Protein AF-A0A7S3EKK5-F1 (afdb_monomer_lite)

Organism: NCBI:txid101924

Secondary structure (DSSP, 8-state):
-EE-SS-TTSEE----PPPTT--HHHHHHHHHHHHH-EEEEEEEEEEEEETTEEEEEEEEEEEEE-SS-HHHHHHHHHHHH-GGG--TTTTTS---B----HHHHHHHHHHS---

pLDDT: mean 80.57, std 15.41, range [36.88, 97.75]

Sequence (115 aa):
MISSRKDPSRWIFPKGTIEPDEGPQQVVLRETEEEAGVTGSVQERLHYETVGKQQTMFLLQVHSHVENWLEVTNSHQFDAKYPNLISSSAQERERSRRWMSVEEAFLVAKQMRYV

Foldseek 3Di:
DKADLVHRVADDDQDDDADPPGDPQRRNQVSCQARPQWHFHWDDKDWDDDVPDTDIDTDGDTDDGDPQGNQLVVLVVVCVVCVVPPDVCSVSSDMDDDDDDPVRVVVSVVVPPPD

Structure (mmCIF, N/CA/C/O backbone):
data_AF-A0A7S3EKK5-F1
#
_entry.id   AF-A0A7S3EKK5-F1
#
loop_
_atom_site.group_PDB
_atom_site.id
_atom_site.type_symbol
_atom_site.label_atom_id
_atom_site.label_alt_id
_atom_site.label_comp_id
_atom_site.label_asym_id
_atom_site.label_entity_id
_atom_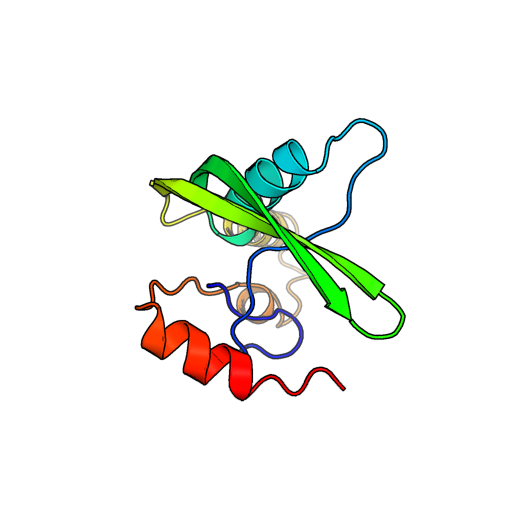site.label_seq_id
_atom_site.pdbx_PDB_ins_code
_atom_site.Cartn_x
_atom_site.Cartn_y
_atom_site.Cartn_z
_atom_site.occupancy
_atom_site.B_iso_or_equiv
_atom_site.auth_seq_id
_atom_site.auth_comp_id
_atom_site.auth_asym_id
_atom_site.auth_atom_id
_atom_site.pdbx_PDB_model_num
ATOM 1 N N . MET A 1 1 ? 5.954 -1.674 -1.762 1.00 90.38 1 MET A N 1
ATOM 2 C CA . MET A 1 1 ? 5.808 -0.327 -1.159 1.00 90.38 1 MET A CA 1
ATOM 3 C C . MET A 1 1 ? 5.773 0.718 -2.265 1.00 90.38 1 MET A C 1
ATOM 5 O O . MET A 1 1 ? 6.171 0.401 -3.384 1.00 90.38 1 MET A O 1
ATOM 9 N N . ILE A 1 2 ? 5.309 1.930 -1.959 1.00 91.50 2 ILE A N 1
ATOM 10 C CA . ILE A 1 2 ? 5.229 3.065 -2.894 1.00 91.50 2 ILE A CA 1
ATOM 11 C C . ILE A 1 2 ? 5.953 4.289 -2.325 1.00 91.50 2 ILE A C 1
ATOM 13 O O . ILE A 1 2 ? 6.084 4.396 -1.106 1.00 91.50 2 ILE A O 1
ATOM 17 N N . SER A 1 3 ? 6.421 5.214 -3.160 1.00 90.25 3 SER A N 1
ATOM 18 C CA . SER A 1 3 ? 6.996 6.470 -2.667 1.00 90.25 3 SER A CA 1
ATOM 19 C C . SER A 1 3 ? 5.914 7.399 -2.093 1.00 90.25 3 SER A C 1
ATOM 21 O O . SER A 1 3 ? 4.736 7.377 -2.469 1.00 90.25 3 SER A O 1
ATOM 23 N N . SER A 1 4 ? 6.291 8.215 -1.113 1.00 85.69 4 SER A N 1
ATOM 24 C CA . SER A 1 4 ? 5.414 9.225 -0.522 1.00 85.69 4 SER A CA 1
ATOM 25 C C . SER A 1 4 ? 5.324 10.452 -1.427 1.00 85.69 4 SER A C 1
ATOM 27 O O . SER A 1 4 ? 6.342 11.012 -1.815 1.00 85.69 4 SER A O 1
ATOM 29 N N . ARG A 1 5 ? 4.105 10.956 -1.664 1.00 78.62 5 ARG A N 1
ATOM 30 C CA . ARG A 1 5 ? 3.896 12.222 -2.394 1.00 78.62 5 ARG A CA 1
ATOM 31 C C . ARG A 1 5 ? 4.521 13.433 -1.701 1.00 78.62 5 ARG A C 1
ATOM 33 O O . ARG A 1 5 ? 4.903 14.387 -2.358 1.00 78.62 5 ARG A O 1
ATOM 40 N N . LYS A 1 6 ? 4.585 13.426 -0.363 1.00 81.69 6 LYS A N 1
ATOM 41 C CA . LYS A 1 6 ? 5.123 14.555 0.418 1.00 81.69 6 LYS A CA 1
ATOM 42 C C . LYS A 1 6 ? 6.652 14.576 0.428 1.00 81.69 6 LYS A C 1
ATOM 44 O O . LYS A 1 6 ? 7.249 15.630 0.598 1.00 81.69 6 LYS A O 1
ATOM 49 N N . ASP A 1 7 ? 7.264 13.403 0.336 1.00 83.81 7 ASP A N 1
ATOM 50 C CA . ASP A 1 7 ? 8.711 13.222 0.419 1.00 83.81 7 ASP A CA 1
ATOM 51 C C . ASP A 1 7 ? 9.064 11.956 -0.374 1.00 83.81 7 ASP A C 1
ATOM 53 O O . ASP A 1 7 ? 8.975 10.858 0.187 1.00 83.81 7 ASP A O 1
ATOM 57 N N . PRO A 1 8 ? 9.418 12.085 -1.668 1.00 83.94 8 PRO A N 1
ATOM 58 C CA . PRO A 1 8 ? 9.682 10.944 -2.546 1.00 83.94 8 PRO A CA 1
ATOM 59 C C . PRO A 1 8 ? 10.823 10.032 -2.078 1.00 83.94 8 PRO A C 1
ATOM 61 O O . PRO A 1 8 ? 10.912 8.894 -2.531 1.00 83.94 8 PRO A O 1
ATOM 64 N N . SER A 1 9 ? 11.670 10.490 -1.145 1.00 83.62 9 SER A N 1
ATOM 65 C CA . SER A 1 9 ? 12.719 9.661 -0.537 1.00 83.62 9 SER A CA 1
ATOM 66 C C . SER A 1 9 ? 12.169 8.622 0.450 1.00 83.62 9 SER A C 1
ATOM 68 O O . SER A 1 9 ? 12.849 7.646 0.776 1.00 83.62 9 SER A O 1
ATOM 70 N N . ARG A 1 10 ? 10.926 8.803 0.919 1.00 87.06 10 ARG A N 1
ATOM 71 C CA . ARG A 1 10 ? 10.260 7.895 1.855 1.00 87.06 10 ARG A CA 1
ATOM 72 C C . ARG A 1 10 ? 9.380 6.905 1.118 1.00 87.06 10 ARG A C 1
ATOM 74 O O . ARG A 1 10 ? 8.588 7.278 0.255 1.00 87.06 10 ARG A O 1
ATOM 81 N N . TRP A 1 11 ? 9.431 5.658 1.564 1.00 89.75 11 TRP A N 1
ATOM 82 C CA . TRP A 1 11 ? 8.568 4.589 1.080 1.00 89.75 11 TRP A CA 1
ATOM 83 C C . TRP A 1 11 ? 7.489 4.284 2.108 1.00 89.75 11 TRP A C 1
ATOM 85 O O . TRP A 1 11 ? 7.792 4.079 3.276 1.00 89.75 11 TRP A O 1
ATOM 95 N N . ILE A 1 12 ? 6.240 4.228 1.669 1.00 90.12 12 ILE A N 1
ATOM 96 C CA . ILE A 1 12 ? 5.065 3.940 2.490 1.00 90.12 12 ILE A CA 1
ATOM 97 C C . ILE A 1 12 ? 4.317 2.716 1.958 1.00 90.12 12 ILE A C 1
ATOM 99 O O . ILE A 1 12 ? 4.538 2.248 0.834 1.00 90.12 12 ILE A O 1
ATOM 103 N N . PHE A 1 13 ? 3.419 2.189 2.782 1.00 91.94 13 PHE A N 1
ATOM 104 C CA . PHE A 1 13 ? 2.380 1.282 2.309 1.00 91.94 13 PHE A CA 1
ATOM 105 C C . PHE A 1 13 ? 1.296 2.064 1.555 1.00 91.94 13 PHE A C 1
ATOM 107 O O . PHE A 1 13 ? 1.063 3.227 1.906 1.00 91.94 13 PHE A O 1
ATOM 114 N N . PRO A 1 14 ? 0.638 1.445 0.557 1.00 92.88 14 PRO A N 1
ATOM 115 C CA . PRO A 1 14 ? -0.600 1.976 0.007 1.00 92.88 14 PRO A CA 1
ATOM 116 C C . PRO A 1 14 ? -1.630 2.184 1.114 1.00 92.88 14 PRO A C 1
ATOM 118 O O . PRO A 1 14 ? -1.763 1.324 1.991 1.00 92.88 14 PRO A O 1
ATOM 121 N N . LYS A 1 15 ? -2.294 3.338 1.128 1.00 91.44 15 LYS A N 1
ATOM 122 C CA . LYS A 1 15 ? -3.222 3.702 2.205 1.00 91.44 15 LYS A CA 1
ATOM 123 C C . LYS A 1 15 ? -4.091 4.903 1.856 1.00 91.44 15 LYS A C 1
ATOM 125 O O . LYS A 1 15 ? -3.561 5.981 1.570 1.00 91.44 15 LYS A O 1
ATOM 130 N N . GLY A 1 16 ? -5.370 4.799 2.198 1.00 90.50 16 GLY A N 1
ATOM 131 C CA . GLY A 1 16 ? -6.287 5.931 2.194 1.00 90.50 16 GLY A CA 1
ATOM 132 C C . GLY A 1 16 ? -7.427 5.794 3.188 1.00 90.50 16 GLY A C 1
ATOM 133 O O . GLY A 1 16 ? -7.341 5.059 4.176 1.00 90.50 16 GLY A O 1
ATOM 134 N N . THR A 1 17 ? -8.446 6.615 2.982 1.00 90.75 17 THR A N 1
ATOM 135 C CA . THR A 1 17 ? -9.603 6.736 3.870 1.00 90.75 17 THR A CA 1
ATOM 136 C C . THR A 1 17 ? -10.710 5.782 3.451 1.00 90.75 17 THR A C 1
ATOM 138 O O . THR A 1 17 ? -10.870 5.506 2.269 1.00 90.75 17 THR A O 1
ATOM 141 N N . ILE A 1 18 ? -11.493 5.319 4.426 1.00 90.44 18 ILE A N 1
ATOM 142 C CA . ILE A 1 18 ? -12.739 4.598 4.158 1.00 90.44 18 ILE A CA 1
ATOM 143 C C . ILE A 1 18 ? -13.772 5.597 3.623 1.00 90.44 18 ILE A C 1
ATOM 145 O O . ILE A 1 18 ? -14.042 6.604 4.282 1.00 90.44 18 ILE A O 1
ATOM 149 N N . GLU A 1 19 ? -14.327 5.323 2.444 1.00 91.44 19 GLU A N 1
ATOM 150 C CA . GLU A 1 19 ? -15.430 6.092 1.860 1.00 91.44 19 GLU A CA 1
ATOM 151 C C . GLU A 1 19 ? -16.801 5.659 2.431 1.00 91.44 19 GLU A C 1
ATOM 153 O O . GLU A 1 19 ? -16.906 4.564 2.986 1.00 91.44 19 GLU A O 1
ATOM 158 N N . PRO A 1 20 ? -17.866 6.489 2.329 1.00 89.19 20 PRO A N 1
ATOM 159 C CA . PRO A 1 20 ? -19.160 6.237 2.983 1.00 89.19 20 PRO A CA 1
ATOM 160 C C . PRO A 1 20 ? -19.827 4.887 2.675 1.00 89.19 20 PRO A C 1
ATOM 162 O O . PRO A 1 20 ? -20.548 4.373 3.527 1.00 89.19 20 PRO A O 1
ATOM 165 N N . ASP A 1 21 ? -19.554 4.304 1.505 1.00 92.69 21 ASP A N 1
ATOM 166 C CA . ASP A 1 21 ? -20.145 3.042 1.034 1.00 92.69 21 ASP A CA 1
ATOM 167 C C . ASP A 1 21 ? -19.110 1.903 0.928 1.00 92.69 21 ASP A C 1
ATOM 169 O O . ASP A 1 21 ? -19.328 0.900 0.244 1.00 92.69 21 ASP A O 1
ATOM 173 N N . GLU A 1 22 ? -17.963 2.052 1.599 1.00 90.31 22 GLU A N 1
ATOM 174 C CA . GLU A 1 22 ? -16.823 1.147 1.485 1.00 90.31 22 GLU A CA 1
ATOM 175 C C . GLU A 1 22 ? -16.487 0.466 2.825 1.00 90.31 22 GLU A C 1
ATOM 177 O O . GLU A 1 22 ? -16.412 1.085 3.885 1.00 90.31 22 GLU A O 1
ATOM 182 N N . GLY A 1 23 ? -16.258 -0.847 2.800 1.00 91.94 23 GLY A N 1
ATOM 183 C CA . GLY A 1 23 ? -15.696 -1.596 3.921 1.00 91.94 23 GLY A CA 1
ATOM 184 C C . GLY A 1 23 ? -14.160 -1.540 3.946 1.00 91.94 23 GLY A C 1
ATOM 185 O O . GLY A 1 23 ? -13.528 -1.359 2.907 1.00 91.94 23 GLY A O 1
ATOM 186 N N . PRO A 1 24 ? -13.499 -1.801 5.092 1.00 91.88 24 PRO A N 1
ATOM 187 C CA . PRO A 1 24 ? -12.036 -1.727 5.196 1.00 91.88 24 PRO A CA 1
ATOM 188 C C . PRO A 1 24 ? -11.265 -2.585 4.179 1.00 91.88 24 PRO A C 1
ATOM 190 O O . PRO A 1 24 ? -10.191 -2.197 3.738 1.00 91.88 24 PRO A O 1
ATOM 193 N N . GLN A 1 25 ? -11.797 -3.750 3.800 1.00 93.75 25 GLN A N 1
ATOM 194 C CA . GLN A 1 25 ? -11.170 -4.620 2.798 1.00 93.75 25 GLN A CA 1
ATOM 195 C C . GLN A 1 25 ? -11.308 -4.060 1.378 1.00 93.75 25 GLN A C 1
ATOM 197 O O . GLN A 1 25 ? -10.392 -4.217 0.577 1.00 93.75 25 GLN A O 1
ATOM 202 N N . GLN A 1 26 ? -12.426 -3.394 1.072 1.00 94.94 26 GLN A N 1
ATOM 203 C CA . GLN A 1 26 ? -12.629 -2.743 -0.222 1.00 94.94 26 GLN A CA 1
ATOM 204 C C . GLN A 1 26 ? -11.638 -1.584 -0.388 1.00 94.94 26 GLN A C 1
ATOM 206 O O . GLN A 1 26 ? -10.964 -1.542 -1.412 1.00 94.94 26 GLN A O 1
ATOM 211 N N . VAL A 1 27 ? -11.405 -0.793 0.675 1.00 94.94 27 VAL A N 1
ATOM 212 C CA . VAL A 1 27 ? -10.365 0.257 0.681 1.00 94.94 27 VAL A CA 1
ATOM 213 C C . VAL A 1 27 ? -9.002 -0.319 0.328 1.00 94.94 27 VAL A C 1
ATOM 215 O O . VAL A 1 27 ? -8.276 0.258 -0.469 1.00 94.94 27 VAL A O 1
ATOM 218 N N . VAL 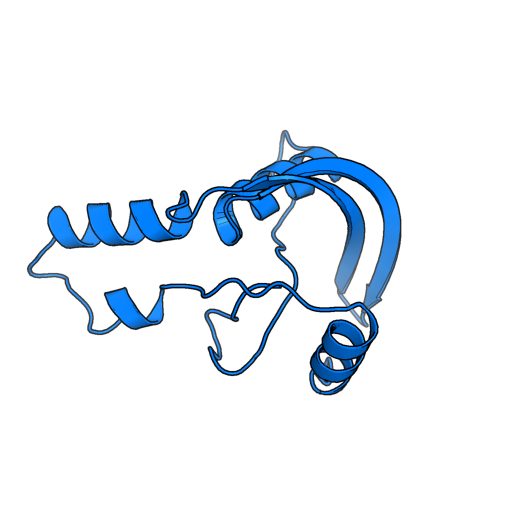A 1 28 ? -8.626 -1.463 0.912 1.00 95.00 28 VAL A N 1
ATOM 219 C CA . VAL A 1 28 ? -7.328 -2.094 0.619 1.00 95.00 28 VAL A CA 1
ATOM 220 C C . VAL A 1 28 ? -7.216 -2.433 -0.862 1.00 95.00 28 VAL A C 1
ATOM 222 O O . VAL A 1 28 ? -6.185 -2.149 -1.465 1.00 95.00 28 VAL A O 1
ATOM 225 N N . LEU A 1 29 ? -8.255 -3.027 -1.451 1.00 95.81 29 LEU A N 1
ATOM 226 C CA . LEU A 1 29 ? -8.259 -3.384 -2.869 1.00 95.81 29 LEU A CA 1
ATOM 227 C C . LEU A 1 29 ? -8.174 -2.133 -3.751 1.00 95.81 29 LEU A C 1
ATOM 229 O O . LEU A 1 29 ? -7.283 -2.061 -4.593 1.00 95.81 29 LEU A O 1
ATOM 233 N N . ARG A 1 30 ? -9.018 -1.127 -3.494 1.00 95.19 30 ARG A N 1
ATOM 234 C CA . ARG A 1 30 ? -9.037 0.133 -4.243 1.00 95.19 30 ARG A CA 1
ATOM 235 C C . ARG A 1 30 ? -7.705 0.875 -4.143 1.00 95.19 30 ARG A C 1
ATOM 237 O O . ARG A 1 30 ? -7.097 1.169 -5.161 1.00 95.19 30 ARG A O 1
ATOM 244 N N . GLU A 1 31 ? -7.196 1.115 -2.937 1.00 94.50 31 GLU A N 1
ATOM 245 C CA . GLU A 1 31 ? -5.954 1.875 -2.719 1.00 94.50 31 GLU A CA 1
ATOM 246 C C . GLU A 1 31 ? -4.717 1.149 -3.266 1.00 94.50 31 GLU A C 1
ATOM 248 O O . GLU A 1 31 ? -3.774 1.783 -3.736 1.00 94.50 31 GLU A O 1
ATOM 253 N N . THR A 1 32 ? -4.677 -0.187 -3.219 1.00 94.62 32 THR A N 1
ATOM 254 C CA . THR A 1 32 ? -3.542 -0.940 -3.785 1.00 94.62 32 THR A CA 1
ATOM 255 C C . THR A 1 32 ? -3.567 -0.967 -5.311 1.00 94.62 32 THR A C 1
ATOM 257 O O . THR A 1 32 ? -2.503 -0.909 -5.935 1.00 94.62 32 THR A O 1
ATOM 260 N N . GLU A 1 33 ? -4.751 -0.961 -5.918 1.00 93.31 33 GLU A N 1
ATOM 261 C CA . GLU A 1 33 ? -4.912 -0.789 -7.359 1.00 93.31 33 GLU A CA 1
ATOM 262 C C . GLU A 1 33 ? -4.587 0.652 -7.790 1.00 93.31 33 GLU A C 1
ATOM 264 O O . GLU A 1 33 ? -3.793 0.864 -8.708 1.00 93.31 33 GLU A O 1
ATOM 269 N N . GLU A 1 34 ? -5.122 1.649 -7.085 1.00 89.00 34 GLU A N 1
ATOM 270 C CA . GLU A 1 34 ? -4.950 3.071 -7.388 1.00 89.00 34 GLU A CA 1
ATOM 271 C C . GLU A 1 34 ? -3.525 3.563 -7.145 1.00 89.00 34 GLU A C 1
ATOM 273 O O . GLU A 1 34 ? -2.957 4.203 -8.024 1.00 89.00 34 GLU A O 1
ATOM 278 N N . GLU A 1 35 ? -2.925 3.279 -5.986 1.00 90.75 35 GLU A N 1
ATOM 279 C CA . GLU A 1 35 ? -1.617 3.836 -5.623 1.00 90.75 35 GLU A CA 1
ATOM 280 C C . GLU A 1 35 ? -0.440 2.976 -6.122 1.00 90.75 35 GLU A C 1
ATOM 282 O O . GLU A 1 35 ? 0.676 3.490 -6.239 1.00 90.75 35 GLU A O 1
ATOM 287 N N . ALA A 1 36 ? -0.654 1.682 -6.404 1.00 91.12 36 ALA A N 1
ATOM 288 C CA . ALA A 1 36 ? 0.422 0.744 -6.754 1.00 91.12 36 ALA A CA 1
ATOM 289 C C . ALA A 1 36 ? 0.161 -0.131 -7.994 1.00 91.12 36 ALA A C 1
ATOM 291 O O . ALA A 1 36 ? 1.062 -0.876 -8.403 1.00 91.12 36 ALA A O 1
ATOM 292 N N . GLY A 1 37 ? -1.038 -0.090 -8.582 1.00 92.44 37 GLY A N 1
ATOM 293 C CA . GLY A 1 37 ? -1.389 -0.945 -9.716 1.00 92.44 37 GLY A CA 1
ATOM 294 C C . GLY A 1 37 ? -1.392 -2.427 -9.380 1.00 92.44 37 GLY A C 1
ATOM 295 O O . GLY A 1 37 ? -1.021 -3.227 -10.234 1.00 92.44 37 GLY A O 1
ATOM 296 N N . VAL A 1 38 ? -1.702 -2.793 -8.136 1.00 94.56 38 VAL A N 1
ATOM 297 C CA . VAL A 1 38 ? -1.644 -4.170 -7.634 1.00 94.56 38 VAL A CA 1
ATOM 298 C C . VAL A 1 38 ? -3.054 -4.661 -7.339 1.00 94.56 38 VAL A C 1
ATOM 300 O O . VAL A 1 38 ? -3.811 -3.978 -6.664 1.00 94.56 38 VAL A O 1
ATOM 303 N N . THR A 1 39 ? -3.380 -5.876 -7.776 1.00 95.88 39 THR A N 1
ATOM 304 C CA . THR A 1 39 ? -4.651 -6.536 -7.453 1.00 95.88 39 THR A CA 1
ATOM 305 C C . THR A 1 39 ? -4.409 -7.896 -6.802 1.00 95.88 39 THR A C 1
ATOM 307 O O . THR A 1 39 ? -3.373 -8.544 -7.004 1.00 95.88 39 THR A O 1
ATOM 310 N N . GLY A 1 40 ? -5.355 -8.339 -5.976 1.00 96.75 40 GLY A N 1
ATOM 311 C CA . GLY A 1 40 ? -5.164 -9.523 -5.150 1.00 96.75 40 GLY A CA 1
ATOM 312 C C . GLY A 1 40 ? -6.359 -9.864 -4.275 1.00 96.75 40 GLY A C 1
ATOM 313 O O . GLY A 1 40 ? -7.471 -9.392 -4.498 1.00 96.75 40 GLY A O 1
ATOM 314 N N . SER A 1 41 ? -6.110 -10.694 -3.266 1.00 97.75 41 SER A N 1
ATOM 315 C CA . SER A 1 41 ? -7.092 -11.063 -2.248 1.00 97.75 41 SER A CA 1
ATOM 316 C C . SER A 1 41 ? -6.651 -10.583 -0.868 1.00 97.75 41 SER A C 1
ATOM 318 O O . SER A 1 41 ? -5.499 -10.770 -0.464 1.00 97.75 41 SER A O 1
ATOM 320 N N . VAL A 1 42 ? -7.569 -9.937 -0.144 1.00 96.75 42 VAL A N 1
ATOM 321 C CA . VAL A 1 42 ? -7.324 -9.505 1.235 1.00 96.75 42 VAL A CA 1
ATOM 322 C C . VAL A 1 42 ? -7.393 -10.719 2.151 1.00 96.75 42 VAL A C 1
ATOM 324 O O . VAL A 1 42 ? -8.358 -11.478 2.116 1.00 96.75 42 VAL A O 1
ATOM 327 N N . GLN A 1 43 ? -6.359 -10.882 2.964 1.00 95.38 43 GLN A N 1
ATOM 328 C CA . GLN A 1 43 ? -6.201 -11.972 3.911 1.00 95.38 43 GLN A CA 1
ATOM 329 C C . GLN A 1 43 ? -6.435 -11.428 5.329 1.00 95.38 43 GLN A C 1
ATOM 331 O O . GLN A 1 43 ? -7.482 -10.851 5.634 1.00 95.38 43 GLN A O 1
ATOM 336 N N . GLU A 1 44 ? -5.456 -11.593 6.212 1.00 92.00 44 GLU A N 1
ATOM 337 C CA . GLU A 1 44 ? -5.564 -11.251 7.623 1.00 92.00 44 GLU A CA 1
ATOM 338 C C . GLU A 1 44 ? -5.635 -9.739 7.867 1.00 92.00 44 GLU A C 1
ATOM 340 O O . GLU A 1 44 ? -4.907 -8.944 7.263 1.00 92.00 44 GLU A O 1
ATOM 345 N N . ARG A 1 45 ? -6.490 -9.350 8.820 1.00 91.06 45 ARG A N 1
ATOM 346 C CA . ARG A 1 45 ? -6.523 -7.999 9.381 1.00 91.06 45 ARG A CA 1
ATOM 347 C C . ARG A 1 45 ? -5.403 -7.850 10.403 1.00 91.06 45 ARG A C 1
ATOM 349 O O . ARG A 1 45 ? -5.397 -8.525 11.427 1.00 91.06 45 ARG A O 1
ATOM 356 N N . LEU A 1 46 ? -4.518 -6.896 10.162 1.00 86.44 46 LEU A N 1
ATOM 357 C CA . LEU A 1 46 ? -3.462 -6.484 11.074 1.00 86.44 46 LEU A CA 1
ATOM 358 C C . LEU A 1 46 ? -3.866 -5.146 11.707 1.00 86.44 46 LEU A C 1
ATOM 360 O O . LEU A 1 46 ? -3.898 -4.104 11.057 1.00 86.44 46 LEU A O 1
ATOM 364 N N . HIS A 1 47 ? -4.230 -5.149 12.983 1.00 75.56 47 HIS A N 1
ATOM 365 C CA . HIS A 1 47 ? -4.611 -3.908 13.660 1.00 75.56 47 HIS A CA 1
ATOM 366 C C . HIS A 1 47 ? -3.371 -3.114 14.088 1.00 75.56 47 HIS A C 1
ATOM 368 O O . HIS A 1 47 ? -2.448 -3.691 14.662 1.00 75.56 47 HIS A O 1
ATOM 374 N N . TYR A 1 48 ? -3.348 -1.803 13.818 1.00 69.75 48 TYR A N 1
ATOM 375 C CA . T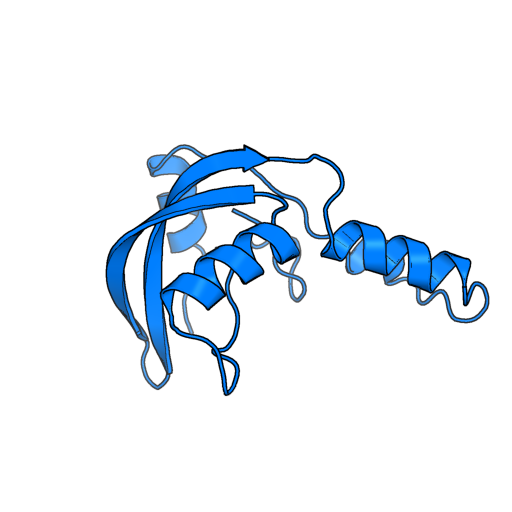YR A 1 48 ? -2.251 -0.926 14.232 1.00 69.75 48 TYR A CA 1
ATOM 376 C C . TYR A 1 48 ? -2.762 0.438 14.703 1.00 69.75 48 TYR A C 1
ATOM 378 O O . TYR A 1 48 ? -3.351 1.206 13.945 1.00 69.75 48 TYR A O 1
ATOM 386 N N . GLU A 1 49 ? -2.496 0.771 15.961 1.00 62.12 49 GLU A N 1
ATOM 387 C CA . GLU A 1 49 ? -2.839 2.072 16.528 1.00 62.12 49 GLU A CA 1
ATOM 388 C C . GLU A 1 49 ? -1.590 2.937 16.643 1.00 62.12 49 GLU A C 1
ATOM 390 O O . GLU A 1 49 ? -0.624 2.582 17.317 1.00 62.12 49 GLU A O 1
ATOM 395 N N . THR A 1 50 ? -1.629 4.102 15.999 1.00 61.97 50 THR A N 1
ATOM 396 C CA . THR A 1 50 ? -0.706 5.199 16.314 1.00 61.97 50 THR A CA 1
ATOM 397 C C . THR A 1 50 ? -1.400 6.173 17.251 1.00 61.97 50 THR A C 1
ATOM 399 O O . THR A 1 50 ? -2.625 6.306 17.216 1.00 61.97 50 THR A O 1
ATOM 402 N N . VAL A 1 51 ? -0.630 6.874 18.087 1.00 58.75 51 VAL A N 1
ATOM 403 C CA . VAL A 1 51 ? -1.169 7.879 19.012 1.00 58.75 51 VAL A CA 1
ATOM 404 C C . VAL A 1 51 ? -2.028 8.885 18.231 1.00 58.75 51 VAL A C 1
ATOM 406 O O . VAL A 1 51 ? -1.528 9.636 17.399 1.00 58.75 51 VAL A O 1
ATOM 409 N N . GLY A 1 52 ? -3.342 8.865 18.469 1.00 62.88 52 GLY A N 1
ATOM 410 C CA . GLY A 1 52 ? -4.306 9.787 17.859 1.00 62.88 52 GLY A CA 1
ATOM 411 C C . GLY A 1 52 ? -4.816 9.429 16.456 1.00 62.88 52 GLY A C 1
ATOM 412 O O . GLY A 1 52 ? -5.665 10.156 15.943 1.00 62.88 52 GLY A O 1
ATOM 413 N N . LYS A 1 53 ? -4.363 8.332 15.826 1.00 70.56 53 LYS A N 1
ATOM 414 C CA . LYS A 1 53 ? -4.924 7.839 14.553 1.00 70.56 53 LYS A CA 1
ATOM 415 C C . LYS A 1 53 ? -5.067 6.321 14.560 1.00 70.56 53 LYS A C 1
ATOM 417 O O . LYS A 1 53 ? -4.077 5.587 14.594 1.00 70.56 53 LYS A O 1
ATOM 422 N N . GLN A 1 54 ? -6.312 5.864 14.453 1.00 75.00 54 GLN A N 1
ATOM 423 C CA . GLN A 1 54 ? -6.621 4.459 14.228 1.00 75.00 54 GLN A CA 1
ATOM 424 C C . GLN A 1 54 ? -6.325 4.119 12.766 1.00 75.00 54 GLN A C 1
ATOM 426 O O . GLN A 1 54 ? -6.925 4.687 11.853 1.00 75.00 54 GLN A O 1
ATOM 431 N N . GLN A 1 55 ? -5.385 3.205 12.548 1.00 83.50 55 GLN A N 1
ATOM 432 C CA . GLN A 1 55 ? -5.105 2.643 11.236 1.00 83.50 55 GLN A CA 1
ATOM 433 C C . GLN A 1 55 ? -5.418 1.148 11.275 1.00 83.50 55 GLN A C 1
ATOM 435 O O . GLN A 1 55 ? -5.423 0.494 12.315 1.00 83.50 55 GLN A O 1
ATOM 440 N N . THR A 1 56 ? -5.767 0.576 10.137 1.00 87.81 56 THR A N 1
ATOM 441 C CA . THR A 1 56 ? -5.914 -0.871 10.028 1.00 87.81 56 THR A CA 1
ATOM 442 C C . THR A 1 56 ? -5.144 -1.299 8.804 1.00 87.81 56 THR A C 1
ATOM 444 O O . THR A 1 56 ? -5.378 -0.802 7.708 1.00 87.81 56 THR A O 1
ATOM 447 N N . MET A 1 57 ? -4.198 -2.197 9.029 1.00 91.00 57 MET A N 1
ATOM 448 C CA . MET A 1 57 ? -3.385 -2.818 8.006 1.00 91.00 57 MET A CA 1
ATOM 449 C C . MET A 1 57 ? -4.018 -4.158 7.632 1.00 91.00 57 MET A C 1
ATOM 451 O O . MET A 1 57 ? -4.732 -4.776 8.421 1.00 91.00 57 MET A O 1
ATOM 455 N N . PHE A 1 58 ? -3.751 -4.631 6.425 1.00 93.75 58 PHE A N 1
ATOM 456 C CA . PHE A 1 58 ? -4.167 -5.958 5.994 1.00 93.75 58 PHE A CA 1
ATOM 457 C C . PHE A 1 58 ? -3.035 -6.619 5.223 1.00 93.75 58 PHE A C 1
ATOM 459 O O . PHE A 1 58 ? -2.263 -5.943 4.539 1.00 93.75 58 PHE A O 1
ATOM 466 N N . LEU A 1 59 ? -2.953 -7.944 5.316 1.00 94.81 59 LEU A N 1
ATOM 467 C CA . LEU A 1 59 ? -2.162 -8.723 4.377 1.00 94.81 59 LEU A CA 1
ATOM 468 C C . LEU A 1 59 ? -2.925 -8.818 3.055 1.00 94.81 59 LEU A C 1
ATOM 470 O O . LEU A 1 59 ? -4.090 -9.211 3.029 1.00 94.81 59 LEU A O 1
ATOM 474 N N . LEU A 1 60 ? -2.257 -8.469 1.959 1.00 96.00 60 LEU A N 1
ATOM 475 C CA . LEU A 1 60 ? -2.771 -8.655 0.607 1.00 96.00 60 LEU A CA 1
ATOM 476 C C . LEU A 1 60 ? -1.944 -9.736 -0.084 1.00 96.00 60 LEU A C 1
ATOM 478 O O . LEU A 1 60 ? -0.734 -9.581 -0.262 1.00 96.00 60 LEU A O 1
ATOM 482 N N . GLN A 1 61 ? -2.599 -10.812 -0.510 1.00 96.94 61 GLN A N 1
ATOM 483 C CA . GLN A 1 61 ? -1.992 -11.773 -1.418 1.00 96.94 61 GLN A CA 1
ATOM 484 C C . GLN A 1 61 ? -2.109 -11.233 -2.842 1.00 96.94 61 GLN A C 1
ATOM 486 O O . GLN A 1 61 ? -3.200 -11.168 -3.407 1.00 96.94 61 GLN A O 1
ATOM 491 N N . VAL A 1 62 ? -0.978 -10.827 -3.413 1.00 96.25 62 VAL A N 1
ATOM 492 C CA . VAL A 1 62 ? -0.916 -10.266 -4.765 1.00 96.25 62 VAL A CA 1
ATOM 493 C C . VAL A 1 62 ? -1.142 -11.357 -5.808 1.00 96.25 62 VAL A C 1
ATOM 495 O O . VAL A 1 62 ? -0.492 -12.400 -5.762 1.00 96.25 62 VAL A O 1
ATOM 498 N N . HIS A 1 63 ? -2.024 -11.093 -6.770 1.00 96.88 63 HIS A N 1
ATOM 499 C CA . HIS A 1 63 ? -2.267 -11.972 -7.917 1.00 96.88 63 HIS A CA 1
ATOM 500 C C . HIS A 1 63 ? -1.707 -11.387 -9.213 1.00 96.88 63 HIS A C 1
ATOM 502 O O . HIS A 1 63 ? -1.152 -12.117 -10.031 1.00 96.88 63 HIS A O 1
ATOM 508 N N . SER A 1 64 ? -1.825 -10.073 -9.401 1.00 94.19 64 SER A N 1
ATOM 509 C CA . SER A 1 64 ? -1.313 -9.398 -10.591 1.00 94.19 64 SER A CA 1
ATOM 510 C C . SER A 1 64 ? -0.949 -7.950 -10.309 1.00 94.19 64 SER A C 1
ATOM 512 O O . SER A 1 64 ? -1.318 -7.383 -9.279 1.00 94.19 64 SER A O 1
ATOM 514 N N . HIS A 1 65 ? -0.197 -7.363 -11.232 1.00 93.06 65 HIS A N 1
ATOM 515 C CA . HIS A 1 65 ? 0.136 -5.954 -11.204 1.00 93.06 65 HIS A CA 1
ATOM 516 C C . HIS A 1 65 ? 0.291 -5.398 -12.619 1.00 93.06 65 HIS A C 1
ATOM 518 O O . HIS A 1 65 ? 0.560 -6.148 -13.558 1.00 93.06 65 HIS A O 1
ATOM 524 N N . VAL A 1 66 ? 0.152 -4.084 -12.754 1.00 87.75 66 VAL A N 1
ATOM 525 C CA . VAL A 1 66 ? 0.437 -3.344 -13.988 1.00 87.75 66 VAL A CA 1
ATOM 526 C C . VAL A 1 66 ? 1.585 -2.361 -13.765 1.00 87.75 66 VAL A C 1
ATOM 528 O O . VAL A 1 66 ? 1.855 -1.952 -12.632 1.00 87.75 66 VAL A O 1
ATOM 531 N N . GLU A 1 67 ? 2.278 -2.001 -14.845 1.00 79.75 67 GLU A N 1
ATOM 532 C CA . GLU A 1 67 ? 3.364 -1.009 -14.811 1.00 79.75 67 GLU A CA 1
ATOM 533 C C . GLU A 1 67 ? 2.841 0.428 -14.915 1.00 79.75 67 GLU A C 1
ATOM 535 O O . GLU A 1 67 ? 3.398 1.323 -14.294 1.00 79.75 67 GLU A O 1
ATOM 540 N N . ASN A 1 68 ? 1.727 0.637 -15.625 1.00 76.50 68 ASN A N 1
ATOM 541 C CA . ASN A 1 68 ? 1.052 1.930 -15.732 1.00 76.50 68 ASN A CA 1
ATOM 542 C C . ASN A 1 68 ? -0.314 1.825 -15.051 1.00 76.50 68 ASN A C 1
ATOM 544 O O . ASN A 1 68 ? -1.215 1.177 -15.583 1.00 76.50 68 ASN A O 1
ATOM 548 N N . TRP A 1 69 ? -0.461 2.417 -13.868 1.00 76.88 69 TRP A N 1
ATOM 549 C CA . TRP A 1 69 ? -1.680 2.308 -13.058 1.00 76.88 69 TRP A CA 1
ATOM 550 C C . TRP A 1 69 ? -2.442 3.630 -12.946 1.00 76.88 69 TRP A C 1
ATOM 552 O O . TRP A 1 69 ? -2.004 4.656 -13.471 1.00 76.88 69 TRP A O 1
ATOM 562 N N . LEU A 1 70 ? -3.616 3.594 -12.309 1.00 62.31 70 LEU A N 1
ATOM 563 C CA . LEU A 1 70 ? -4.610 4.674 -12.307 1.00 62.31 70 LEU A CA 1
ATOM 564 C C . LEU A 1 70 ? -4.043 6.028 -11.865 1.00 62.31 70 LEU A C 1
ATOM 566 O O . LEU A 1 70 ? -4.231 7.007 -12.581 1.00 62.31 70 LEU A O 1
ATOM 570 N N . GLU A 1 71 ? -3.305 6.108 -10.752 1.00 69.94 71 GLU A N 1
ATOM 571 C CA . GLU A 1 71 ? -2.718 7.384 -10.310 1.00 69.94 71 GLU A CA 1
ATOM 572 C C . GLU A 1 71 ? -1.713 7.966 -11.313 1.00 69.94 71 GLU A C 1
ATOM 574 O O . GLU A 1 71 ? -1.738 9.167 -11.590 1.00 69.94 71 GLU A O 1
ATOM 579 N N . VAL A 1 72 ? -0.870 7.118 -11.902 1.00 61.59 72 VAL A N 1
ATOM 580 C CA . VAL A 1 72 ? 0.098 7.532 -12.928 1.00 61.59 72 VAL A CA 1
ATOM 581 C C . VAL A 1 72 ? -0.637 7.980 -14.192 1.00 61.59 72 VAL A C 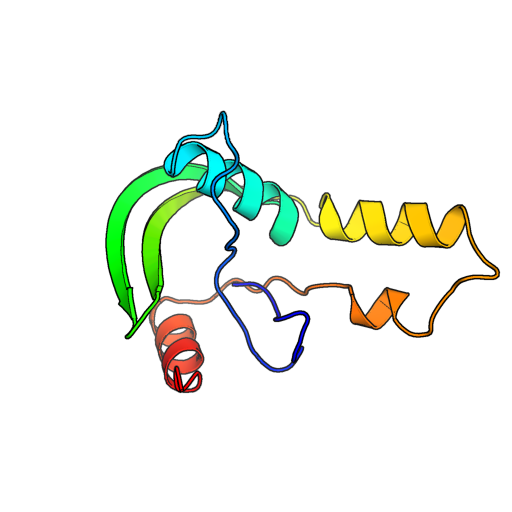1
ATOM 583 O O . VAL A 1 72 ? -0.356 9.040 -14.749 1.00 61.59 72 VAL A O 1
ATOM 586 N N . THR A 1 73 ? -1.637 7.213 -14.619 1.00 59.34 73 THR A N 1
ATOM 587 C CA . THR A 1 73 ? -2.406 7.470 -15.843 1.00 59.34 73 THR A CA 1
ATOM 588 C C . THR A 1 73 ? -3.237 8.748 -15.735 1.00 59.34 73 THR A C 1
ATOM 590 O O . THR A 1 73 ? -3.254 9.552 -16.667 1.00 59.34 73 THR A O 1
ATOM 593 N N . ASN A 1 74 ? -3.880 8.978 -14.589 1.00 62.00 74 ASN A N 1
ATOM 594 C CA . ASN A 1 74 ? -4.676 10.177 -14.337 1.00 62.00 74 ASN A CA 1
ATOM 595 C C . ASN A 1 74 ? -3.810 11.443 -14.328 1.00 62.00 74 ASN A C 1
ATOM 597 O O . ASN A 1 74 ? -4.258 12.474 -14.830 1.00 62.00 74 ASN A O 1
ATOM 601 N N . SER A 1 75 ? -2.568 11.368 -13.829 1.00 61.09 75 SER A N 1
ATOM 602 C CA . SER A 1 75 ? -1.621 12.488 -13.922 1.00 61.09 75 SER A CA 1
ATOM 603 C C . SER A 1 75 ? -1.314 12.823 -15.382 1.00 61.09 75 SER A C 1
ATOM 605 O O . SER A 1 75 ? -1.540 13.951 -15.813 1.00 61.09 75 SER A O 1
ATOM 607 N N . HIS A 1 76 ? -0.919 11.824 -16.177 1.00 61.94 76 HIS A N 1
ATOM 608 C CA . HIS A 1 76 ? -0.597 12.021 -17.593 1.00 61.94 76 HIS A CA 1
ATOM 609 C C . HIS A 1 76 ? -1.780 12.574 -18.405 1.00 61.94 76 HIS A C 1
ATOM 611 O O . HIS A 1 76 ? -1.603 13.462 -19.241 1.00 61.94 76 HI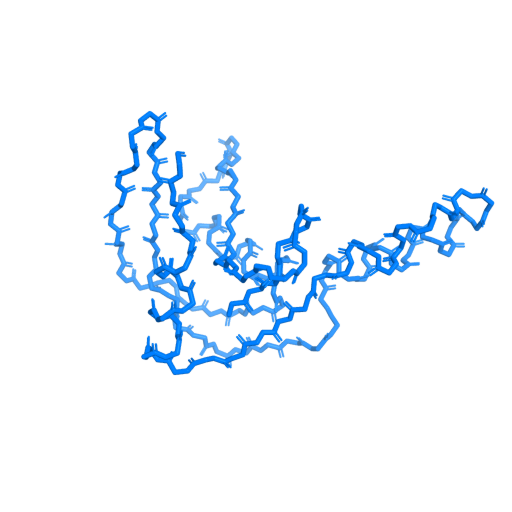S A O 1
ATOM 617 N N . GLN A 1 77 ? -2.999 12.077 -18.166 1.00 59.41 77 GLN A N 1
ATOM 618 C CA . GLN A 1 77 ? -4.200 12.574 -18.849 1.00 59.41 77 GLN A CA 1
ATOM 619 C C . GLN A 1 77 ? -4.548 14.012 -18.450 1.00 59.41 77 GLN A C 1
ATOM 621 O O . GLN A 1 77 ? -4.966 14.800 -19.303 1.00 59.41 77 GLN A O 1
ATOM 626 N N . PHE A 1 78 ? -4.377 14.370 -17.174 1.00 64.56 78 PHE A N 1
ATOM 627 C CA . PHE A 1 78 ? -4.572 15.739 -16.708 1.00 64.56 78 PHE A CA 1
ATOM 628 C C . PHE A 1 78 ? -3.591 16.697 -17.394 1.00 64.56 78 PHE A C 1
ATOM 630 O O . PHE A 1 78 ? -4.020 17.716 -17.938 1.00 64.56 78 PHE A O 1
ATOM 637 N N . ASP A 1 79 ? -2.307 16.336 -17.443 1.00 68.00 79 ASP A N 1
ATOM 638 C CA . ASP A 1 79 ? -1.261 17.157 -18.060 1.00 68.00 79 ASP A CA 1
ATOM 639 C C . ASP A 1 79 ? -1.494 17.335 -19.568 1.00 68.00 79 ASP A C 1
ATOM 641 O O . ASP A 1 79 ? -1.384 18.445 -20.091 1.00 68.00 79 ASP A O 1
ATOM 645 N N . ALA A 1 80 ? -1.911 16.272 -20.265 1.00 67.88 80 ALA A N 1
ATOM 646 C CA . ALA A 1 80 ? -2.262 16.332 -21.684 1.00 67.88 80 ALA A CA 1
ATOM 647 C C . ALA A 1 80 ? -3.479 17.233 -21.962 1.00 67.88 80 ALA A C 1
ATOM 649 O O . ALA A 1 80 ? -3.524 17.928 -22.978 1.00 67.88 80 ALA A O 1
ATOM 650 N N . LYS A 1 81 ? -4.476 17.231 -21.067 1.00 73.50 81 LYS A N 1
ATOM 651 C CA . LYS A 1 81 ? -5.694 18.044 -21.204 1.00 73.50 81 LYS A CA 1
ATOM 652 C C . LYS A 1 81 ? -5.464 19.514 -20.844 1.00 73.50 81 LYS A C 1
ATOM 654 O O . LYS A 1 81 ? -6.142 20.385 -21.392 1.00 73.50 81 LYS A O 1
ATOM 659 N N . TYR A 1 82 ? -4.522 19.799 -19.949 1.00 71.56 82 TYR A N 1
ATOM 660 C CA . TYR A 1 82 ? -4.246 21.144 -19.445 1.00 71.56 82 TYR A CA 1
ATOM 661 C C . TYR A 1 82 ? -2.753 21.515 -19.553 1.00 71.56 82 TYR A C 1
ATOM 663 O O . TYR A 1 82 ? -2.116 21.818 -18.542 1.00 71.56 82 TYR A O 1
ATOM 671 N N . PRO A 1 83 ? -2.187 21.591 -20.773 1.00 68.44 83 PRO A N 1
ATOM 672 C CA . PRO A 1 83 ? -0.742 21.744 -20.982 1.00 68.44 83 PRO A CA 1
ATOM 673 C C . PRO A 1 83 ? -0.174 23.092 -20.503 1.00 68.44 83 PRO A C 1
ATOM 675 O O . PRO A 1 83 ? 1.010 23.213 -20.216 1.00 68.44 83 PRO A O 1
ATOM 678 N N . ASN A 1 84 ? -1.011 24.124 -20.371 1.00 73.75 84 ASN A N 1
ATOM 679 C CA . ASN A 1 84 ? -0.589 25.436 -19.856 1.00 73.75 84 ASN A CA 1
ATOM 680 C C . ASN A 1 84 ? -0.687 25.538 -18.324 1.00 73.75 84 ASN A C 1
ATOM 682 O O . ASN A 1 84 ? -0.299 26.548 -17.744 1.00 73.75 84 ASN A O 1
ATOM 686 N N . LEU A 1 85 ? -1.235 24.505 -17.679 1.00 63.56 85 LEU A N 1
ATOM 687 C CA . LEU A 1 85 ? -1.289 24.335 -16.229 1.00 63.56 85 LEU A CA 1
ATOM 688 C C . LEU A 1 85 ? -0.339 23.226 -15.774 1.00 63.56 85 LEU A C 1
ATOM 690 O O . LEU A 1 85 ? -0.497 22.744 -14.652 1.00 63.56 85 LEU A O 1
ATOM 694 N N . ILE A 1 86 ? 0.629 22.830 -16.620 1.00 55.56 86 ILE A N 1
ATOM 695 C CA . ILE A 1 86 ? 1.731 21.956 -16.216 1.00 55.56 86 ILE A CA 1
ATOM 696 C C . ILE A 1 86 ? 2.477 22.702 -15.114 1.00 55.56 86 ILE A C 1
ATOM 698 O O . ILE A 1 86 ? 3.384 23.500 -15.351 1.00 55.56 86 ILE A O 1
ATOM 702 N N . SER A 1 87 ? 2.058 22.476 -13.874 1.00 50.97 87 SER A N 1
ATOM 703 C CA . SER A 1 87 ? 2.920 22.722 -12.747 1.00 50.97 87 SER A CA 1
ATOM 704 C C . SER A 1 87 ? 4.114 21.797 -12.937 1.00 50.97 87 SER A C 1
ATOM 706 O O . SER A 1 87 ? 3.965 20.661 -13.388 1.00 50.97 87 SER A O 1
ATOM 708 N N . SER A 1 88 ? 5.298 22.247 -12.538 1.00 47.88 88 SER A N 1
ATOM 709 C CA . SER A 1 88 ? 6.526 21.444 -12.429 1.00 47.88 88 SER A CA 1
ATOM 710 C C . SER A 1 88 ? 6.363 20.114 -11.659 1.00 47.88 88 SER A C 1
ATOM 712 O O . SER A 1 88 ? 7.304 19.344 -11.547 1.00 47.88 88 SER A O 1
ATOM 714 N N . SER A 1 89 ? 5.161 19.828 -11.154 1.00 49.97 89 SER A N 1
ATOM 715 C CA . SER A 1 89 ? 4.776 18.712 -10.316 1.00 49.97 89 SER A CA 1
ATOM 716 C C . SER A 1 89 ? 4.227 17.483 -11.047 1.00 49.97 89 SER A C 1
ATOM 718 O O . SER A 1 89 ? 3.821 16.551 -10.367 1.00 49.97 89 SER A O 1
ATOM 720 N N . ALA A 1 90 ? 4.104 17.464 -12.376 1.00 44.78 90 ALA A N 1
ATOM 721 C CA . ALA A 1 90 ? 3.654 16.262 -13.097 1.00 44.78 90 ALA A CA 1
ATOM 722 C C . ALA A 1 90 ? 4.561 15.053 -12.785 1.00 44.78 90 ALA A C 1
ATOM 724 O O . ALA A 1 90 ? 4.095 14.012 -12.329 1.00 44.78 90 ALA A O 1
ATOM 725 N N . GLN A 1 91 ? 5.877 15.263 -12.887 1.00 45.41 91 GLN A N 1
ATOM 726 C CA . GLN A 1 91 ? 6.911 14.302 -12.481 1.00 45.41 91 GLN A CA 1
ATOM 727 C C . GLN A 1 91 ? 7.065 14.179 -10.952 1.00 45.41 91 GLN A C 1
ATOM 729 O O . GLN A 1 91 ? 7.492 13.140 -10.465 1.00 45.41 91 GLN A O 1
ATOM 734 N N . GLU A 1 92 ? 6.688 15.197 -10.166 1.00 46.91 92 GLU A N 1
ATOM 735 C CA . GLU A 1 92 ? 6.759 15.154 -8.687 1.00 46.91 92 GLU A CA 1
ATOM 736 C C . GLU A 1 92 ? 5.552 14.447 -8.038 1.00 46.91 92 GLU A C 1
ATOM 738 O O . GLU A 1 92 ? 5.595 14.083 -6.862 1.00 46.91 92 GLU A O 1
ATOM 743 N N . ARG A 1 93 ? 4.458 14.255 -8.785 1.00 54.69 93 ARG A N 1
ATOM 744 C CA . ARG A 1 93 ? 3.258 13.516 -8.354 1.00 54.69 93 ARG A CA 1
ATOM 745 C C . ARG A 1 93 ? 3.359 12.023 -8.626 1.00 54.69 93 ARG A C 1
ATOM 747 O O . ARG A 1 93 ? 2.552 11.259 -8.091 1.00 54.69 93 ARG A O 1
ATOM 754 N N . GLU A 1 94 ? 4.321 11.620 -9.445 1.00 64.06 94 GLU A N 1
ATOM 755 C CA . GLU A 1 94 ? 4.472 10.244 -9.867 1.00 64.06 94 GLU A CA 1
ATOM 756 C C . GLU A 1 94 ? 5.081 9.424 -8.730 1.00 64.06 94 GLU A C 1
ATOM 758 O O . GLU A 1 94 ? 6.211 9.633 -8.279 1.00 64.06 94 GLU A O 1
ATOM 763 N N . ARG A 1 95 ? 4.285 8.498 -8.201 1.00 77.00 95 ARG A N 1
ATOM 764 C CA . ARG A 1 95 ? 4.771 7.573 -7.188 1.00 77.00 95 ARG A CA 1
ATOM 765 C C . ARG A 1 95 ? 5.530 6.448 -7.857 1.00 77.00 95 ARG A C 1
ATOM 767 O O . ARG A 1 95 ? 5.065 5.852 -8.818 1.00 77.00 95 ARG A O 1
ATOM 774 N N . SER A 1 96 ? 6.673 6.099 -7.293 1.00 86.12 96 SER A N 1
ATOM 775 C CA . SER A 1 96 ? 7.395 4.891 -7.671 1.00 86.12 96 SER A CA 1
ATOM 776 C C . SER A 1 96 ? 6.894 3.715 -6.841 1.00 86.12 96 SER A C 1
ATOM 778 O O . SER A 1 96 ? 6.614 3.873 -5.653 1.00 86.12 96 SER A O 1
ATOM 780 N N . ARG A 1 97 ? 6.844 2.517 -7.431 1.00 91.00 97 ARG A N 1
ATOM 781 C CA . ARG A 1 97 ? 6.593 1.254 -6.723 1.00 91.00 97 ARG A CA 1
ATOM 782 C C . ARG A 1 97 ? 7.888 0.460 -6.613 1.00 91.00 97 ARG A C 1
ATOM 784 O O . ARG A 1 97 ? 8.640 0.352 -7.576 1.00 91.00 97 ARG A O 1
ATOM 791 N N . ARG A 1 98 ? 8.118 -0.161 -5.457 1.00 92.25 98 ARG A N 1
ATOM 792 C CA . ARG A 1 98 ? 9.228 -1.097 -5.252 1.00 92.25 98 ARG A CA 1
ATOM 793 C C . ARG A 1 98 ? 8.774 -2.347 -4.507 1.00 92.25 98 ARG A C 1
ATOM 795 O O . ARG A 1 98 ? 8.147 -2.258 -3.444 1.00 92.25 98 ARG A O 1
ATOM 802 N N . TRP A 1 99 ? 9.128 -3.503 -5.061 1.00 93.62 99 TRP A N 1
ATOM 803 C CA . TRP A 1 99 ? 9.075 -4.791 -4.372 1.00 93.62 99 TRP A CA 1
ATOM 804 C C . TRP A 1 99 ? 10.260 -4.893 -3.411 1.00 93.62 99 TRP A C 1
ATOM 806 O O . TRP A 1 99 ? 11.375 -4.503 -3.753 1.00 93.62 99 TRP A O 1
ATOM 816 N N . MET A 1 100 ? 9.998 -5.359 -2.196 1.00 93.38 100 MET A N 1
ATOM 817 C CA . MET A 1 100 ? 10.988 -5.460 -1.127 1.00 93.38 100 MET A CA 1
ATOM 818 C C . MET A 1 100 ? 10.813 -6.801 -0.428 1.00 93.38 100 MET A C 1
ATOM 820 O O . MET A 1 100 ? 9.684 -7.280 -0.291 1.00 93.38 100 MET A O 1
ATOM 824 N N . SER A 1 101 ? 11.912 -7.379 0.046 1.00 94.38 101 SER A N 1
ATOM 825 C CA . SER A 1 101 ? 11.838 -8.441 1.044 1.00 94.38 101 SER A CA 1
ATOM 826 C C . SER A 1 101 ? 11.238 -7.903 2.350 1.00 94.38 101 SER A C 1
ATOM 828 O O . SER A 1 101 ? 11.213 -6.693 2.594 1.00 94.38 101 SER A O 1
ATOM 830 N N . VAL A 1 102 ? 10.762 -8.798 3.219 1.00 88.56 102 VAL A N 1
ATOM 831 C CA . VAL A 1 102 ? 10.223 -8.411 4.536 1.00 88.56 102 VAL A CA 1
ATOM 832 C C . VAL A 1 102 ? 11.273 -7.663 5.364 1.00 88.56 102 VAL A C 1
ATOM 834 O O . VAL A 1 102 ? 10.949 -6.678 6.022 1.00 88.56 102 VAL A O 1
ATOM 837 N N . GLU A 1 103 ? 12.534 -8.090 5.295 1.00 92.19 103 GLU A N 1
ATOM 838 C 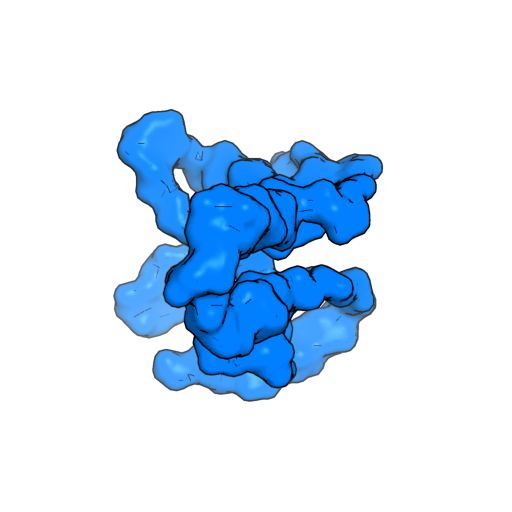CA . GLU A 1 103 ? 13.641 -7.459 6.016 1.00 92.19 103 GLU A CA 1
ATOM 839 C C . GLU A 1 103 ? 13.934 -6.047 5.494 1.00 92.19 103 GLU A C 1
ATOM 841 O O . GLU A 1 103 ? 14.019 -5.103 6.280 1.00 92.19 103 GLU A O 1
ATOM 846 N N . GLU A 1 104 ? 13.995 -5.869 4.170 1.00 91.62 104 GLU A N 1
ATOM 847 C CA . GLU A 1 104 ? 14.148 -4.543 3.558 1.00 91.62 104 GLU A CA 1
ATOM 848 C C . GLU A 1 104 ? 12.994 -3.613 3.950 1.00 91.62 104 GLU A C 1
ATOM 850 O O . GLU A 1 104 ? 13.226 -2.489 4.398 1.00 91.62 104 GLU A O 1
ATOM 855 N N . ALA A 1 105 ? 11.750 -4.089 3.827 1.00 89.00 105 ALA A N 1
ATOM 856 C CA . ALA A 1 105 ? 10.564 -3.313 4.170 1.00 89.00 105 ALA A CA 1
ATOM 857 C C . ALA A 1 105 ? 10.560 -2.912 5.653 1.00 89.00 105 ALA A C 1
ATOM 859 O O . ALA A 1 105 ? 10.214 -1.779 5.989 1.00 89.00 105 ALA A O 1
ATOM 860 N N . PHE A 1 106 ? 10.996 -3.807 6.541 1.00 87.62 106 PHE A N 1
ATOM 861 C CA . PHE A 1 106 ? 11.125 -3.529 7.968 1.00 87.62 106 PHE A CA 1
ATOM 862 C C . PHE A 1 106 ? 12.167 -2.443 8.265 1.00 87.62 106 PHE A C 1
ATOM 864 O O . PHE A 1 106 ? 11.903 -1.535 9.057 1.00 87.62 106 PHE A O 1
ATOM 871 N N . LEU A 1 107 ? 13.338 -2.497 7.622 1.00 88.94 107 LEU A N 1
ATOM 872 C CA . LEU A 1 107 ? 14.386 -1.483 7.782 1.00 88.94 107 LEU A CA 1
ATOM 873 C C . LEU A 1 107 ? 13.922 -0.108 7.291 1.00 88.94 107 LEU A C 1
ATOM 875 O O . LEU A 1 107 ? 14.125 0.897 7.975 1.00 88.94 107 LEU A O 1
ATOM 879 N N . VAL A 1 108 ? 13.253 -0.076 6.141 1.00 86.75 108 VAL A N 1
ATOM 880 C CA . VAL A 1 108 ? 12.698 1.145 5.553 1.00 86.75 108 VAL A CA 1
ATOM 881 C C . VAL A 1 108 ? 11.595 1.728 6.439 1.00 86.75 108 VAL A C 1
ATOM 883 O O . VAL A 1 108 ? 11.631 2.915 6.762 1.00 86.75 108 VAL A O 1
ATOM 886 N N . ALA A 1 109 ? 10.666 0.897 6.920 1.00 80.69 109 ALA A N 1
ATOM 887 C CA . ALA A 1 109 ? 9.599 1.326 7.822 1.00 80.69 109 ALA A CA 1
ATOM 888 C C . ALA A 1 109 ? 10.138 1.855 9.164 1.00 80.69 109 ALA A C 1
ATOM 890 O O . ALA A 1 109 ? 9.603 2.823 9.695 1.00 80.69 109 ALA A O 1
ATOM 891 N N . LYS A 1 110 ? 11.232 1.291 9.699 1.00 77.44 110 LYS A N 1
ATOM 892 C CA . LYS A 1 110 ? 11.878 1.776 10.936 1.00 77.44 110 LYS A CA 1
ATOM 893 C C . LYS A 1 110 ? 12.476 3.176 10.819 1.00 77.44 110 LYS A C 1
ATOM 895 O O . LYS A 1 110 ? 12.507 3.910 11.806 1.00 77.44 110 LYS A O 1
ATOM 900 N N . GLN A 1 111 ? 12.977 3.549 9.642 1.00 70.06 111 GLN A N 1
ATOM 901 C CA . GLN A 1 111 ? 13.491 4.902 9.400 1.00 70.06 111 GLN A CA 1
ATOM 902 C C . GLN A 1 111 ? 12.364 5.942 9.388 1.00 70.06 111 GLN A C 1
ATOM 904 O O . GLN A 1 111 ? 12.598 7.125 9.650 1.00 70.06 111 GLN A O 1
ATOM 909 N N . MET A 1 112 ? 11.125 5.500 9.161 1.00 63.69 112 MET A N 1
ATOM 910 C CA . MET A 1 112 ? 9.935 6.310 9.357 1.00 63.69 112 MET A CA 1
ATOM 911 C C . MET A 1 112 ? 9.652 6.415 10.858 1.00 63.69 112 MET A C 1
ATOM 913 O O . MET A 1 112 ? 8.847 5.675 11.415 1.00 63.69 112 MET A O 1
ATOM 917 N N . ARG A 1 113 ? 10.315 7.348 11.551 1.00 51.69 113 ARG A N 1
ATOM 918 C CA . ARG A 1 113 ? 9.803 7.792 12.852 1.00 51.69 113 ARG A CA 1
ATOM 919 C C . ARG A 1 113 ? 8.391 8.327 12.615 1.00 51.69 113 ARG A C 1
ATOM 921 O O . ARG A 1 113 ? 8.236 9.388 12.009 1.00 51.69 113 ARG A O 1
ATOM 928 N N . TYR A 1 114 ? 7.381 7.574 13.039 1.00 47.94 114 TYR A N 1
ATOM 929 C CA . TYR A 1 114 ? 6.044 8.102 13.260 1.00 47.94 114 TYR A CA 1
ATOM 930 C C . TYR A 1 114 ? 6.189 9.106 14.407 1.00 47.94 114 TYR A C 1
ATOM 932 O O . TYR A 1 114 ? 6.345 8.712 15.561 1.00 47.94 114 TYR A O 1
ATOM 940 N N . VAL A 1 115 ? 6.327 10.382 14.039 1.00 36.88 115 VAL A N 1
ATOM 941 C CA . VAL A 1 115 ? 6.323 11.523 14.963 1.00 36.88 115 VAL A CA 1
ATOM 942 C C . VAL A 1 115 ? 4.887 11.806 15.367 1.00 36.88 115 VAL A C 1
ATOM 944 O O . VAL A 1 115 ? 4.029 11.761 14.454 1.00 36.88 115 VAL A O 1
#

InterPro domains:
  IPR000086 NUDIX hydrolase domain [PF00293] (5-108)
  IPR000086 NUDIX hydrolase domain [PS51462] (1-115)
  IPR015797 NUDIX hydrolase-like domain superfamily [SSF55811] (5-105)
  IPR020084 NUDIX hydrolase, conserved site [PS00893] (16-37)

Radius of gyration: 15.37 Å; chains: 1; bounding box: 34×37×41 Å